Protein AF-A0A359FYU7-F1 (afdb_monomer)

Radius of gyration: 26.99 Å; Cα contacts (8 Å, |Δi|>4): 257; chains: 1; bounding box: 65×39×82 Å

Secondary structure (DSSP, 8-state):
---SSS------------------PPP-EEEEEEEEE-TTSEEEEEEEEEE-TT---TT--GGGS--EEEEEEEEEEEEEGGGGG-GGG----EEEEEEEEEEEEESEETTEEEEEHHHHHHS-SSHHHHHHHHHHHSEEEEEEEEEE---

Sequence (151 aa):
RNSSIDEKSAEIWVNELRLSDFNEQGGWAANSRMNVKLADLGSVSVAGRASTVGFGSIDQSVTERSQENFYQYDVATSLELGKFIGPESRLSIPFYAGISEQVASPEYYPLDPDIPLEVALDNAGSKSERDSIREMSQDYTKRKSINFTNV

Nearest PDB structures (foldseek):
  8gln-assembly1_A  TM=8.197E-01  e=4.316E-07  Flavobacterium johnsoniae
  6h3j-assembly1_A  TM=8.823E-01  e=3.550E-06  Flavobacterium johnsoniae
  6h3i-assembly1_A  TM=8.222E-01  e=2.432E-06  Flavobacterium johnsoniae
  2r88-assembly2_B  TM=3.578E-01  e=1.225E+00  Escherichia coli
  4azl-assembly2_B  TM=5.272E-01  e=4.729E+00  Pseudomonas aeruginosa PAO1

Structure (mmCIF, N/CA/C/O backbone):
data_AF-A0A359FYU7-F1
#
_entry.id   AF-A0A359FYU7-F1
#
loop_
_atom_site.group_PDB
_atom_site.id
_atom_site.type_symbol
_atom_site.label_atom_id
_atom_site.label_alt_id
_atom_site.label_comp_id
_atom_site.label_asym_id
_atom_site.label_entity_id
_atom_site.label_seq_id
_atom_site.pdbx_PDB_ins_code
_atom_site.Cartn_x
_atom_site.Cartn_y
_atom_site.Cartn_z
_atom_site.occupancy
_atom_site.B_iso_or_equiv
_atom_site.auth_seq_id
_atom_site.auth_comp_id
_atom_site.auth_asym_id
_atom_site.auth_atom_id
_atom_site.pdbx_PDB_model_num
ATOM 1 N N . ARG A 1 1 ? 29.163 -3.440 -35.633 1.00 77.94 1 ARG A N 1
ATOM 2 C CA . ARG A 1 1 ? 30.280 -3.944 -34.791 1.00 77.94 1 ARG A CA 1
ATOM 3 C C . ARG A 1 1 ? 31.283 -4.648 -35.700 1.00 77.94 1 ARG A C 1
ATOM 5 O O . ARG A 1 1 ? 30.835 -5.444 -36.513 1.00 77.94 1 ARG A O 1
ATOM 12 N N . ASN A 1 2 ? 32.585 -4.352 -35.612 1.00 85.38 2 ASN A N 1
ATOM 13 C CA . ASN A 1 2 ? 33.598 -5.132 -36.336 1.00 85.38 2 ASN A CA 1
ATOM 14 C C . ASN A 1 2 ? 33.883 -6.429 -35.559 1.00 85.38 2 ASN A C 1
ATOM 16 O O . ASN A 1 2 ? 34.146 -6.369 -34.360 1.00 85.38 2 ASN A O 1
ATOM 20 N N . SER A 1 3 ? 33.763 -7.580 -36.217 1.00 85.06 3 SER A N 1
ATOM 21 C CA . SER A 1 3 ? 33.971 -8.916 -35.639 1.00 85.06 3 SER A CA 1
ATOM 22 C C . SER A 1 3 ? 35.153 -9.671 -36.267 1.00 85.06 3 SER A C 1
ATOM 24 O O . SER A 1 3 ? 35.270 -10.874 -36.051 1.00 85.06 3 SER A O 1
ATOM 26 N N . SER A 1 4 ? 36.025 -8.995 -37.031 1.00 88.00 4 SER A N 1
ATOM 27 C CA . SER A 1 4 ? 37.313 -9.544 -37.496 1.00 88.00 4 SER A CA 1
ATOM 28 C C . SER A 1 4 ? 38.495 -8.703 -36.996 1.00 88.00 4 SER A C 1
ATOM 30 O O . SER A 1 4 ? 38.305 -7.601 -36.480 1.00 88.00 4 SER A O 1
ATOM 32 N N . ILE A 1 5 ? 39.703 -9.265 -37.117 1.00 83.62 5 ILE A N 1
ATOM 33 C CA . ILE A 1 5 ? 40.984 -8.638 -36.743 1.00 83.62 5 ILE A CA 1
ATOM 34 C C . ILE A 1 5 ? 41.426 -7.582 -37.774 1.00 83.62 5 ILE A C 1
ATOM 36 O O . ILE A 1 5 ? 42.290 -6.762 -37.481 1.00 83.62 5 ILE A O 1
ATOM 40 N N . ASP A 1 6 ? 40.810 -7.563 -38.955 1.00 88.81 6 ASP A N 1
ATOM 41 C CA . ASP A 1 6 ? 41.156 -6.627 -40.021 1.00 88.81 6 ASP A CA 1
ATOM 42 C C . ASP A 1 6 ? 40.539 -5.249 -39.772 1.00 88.81 6 ASP A C 1
ATOM 44 O O . ASP A 1 6 ? 39.383 -5.116 -39.341 1.00 88.81 6 ASP A O 1
ATOM 48 N N . GLU A 1 7 ? 41.306 -4.209 -40.093 1.00 87.31 7 GLU A N 1
ATOM 49 C CA . GLU A 1 7 ? 40.846 -2.831 -40.002 1.00 87.31 7 GLU A CA 1
ATOM 50 C C . GLU A 1 7 ? 39.766 -2.552 -41.052 1.00 87.31 7 GLU A C 1
ATOM 52 O O . GLU A 1 7 ? 39.914 -2.836 -42.241 1.00 87.31 7 GLU A O 1
ATOM 57 N N . LYS A 1 8 ? 38.649 -1.981 -40.594 1.00 88.00 8 LYS A N 1
ATOM 58 C CA . LYS A 1 8 ? 37.531 -1.568 -41.443 1.00 88.00 8 LYS A CA 1
ATOM 59 C C . LYS A 1 8 ? 37.221 -0.107 -41.173 1.00 88.00 8 LYS A C 1
ATOM 61 O O . LYS A 1 8 ? 36.994 0.272 -40.026 1.00 88.00 8 LYS A O 1
ATOM 66 N N . SER A 1 9 ? 37.159 0.691 -42.231 1.00 90.25 9 SER A N 1
ATOM 67 C CA . SER A 1 9 ? 36.698 2.078 -42.174 1.00 90.25 9 SER A CA 1
ATOM 68 C C . SER A 1 9 ? 35.226 2.142 -42.572 1.00 90.25 9 SER A C 1
ATOM 70 O O . SER A 1 9 ? 34.825 1.543 -43.568 1.00 90.25 9 SER A O 1
ATOM 72 N N . ALA A 1 10 ? 34.415 2.848 -41.786 1.00 88.06 10 ALA A N 1
ATOM 73 C CA . ALA A 1 10 ? 33.000 3.057 -42.065 1.00 88.06 10 ALA A CA 1
ATOM 74 C C . ALA A 1 10 ? 32.577 4.458 -41.618 1.00 88.06 10 ALA A C 1
ATOM 76 O O . ALA A 1 10 ? 33.038 4.949 -40.589 1.00 88.06 10 ALA A O 1
ATOM 77 N N . GLU A 1 11 ? 31.669 5.064 -42.375 1.00 89.50 11 GLU A N 1
ATOM 78 C CA . GLU A 1 11 ? 30.997 6.309 -42.024 1.00 89.50 11 GLU A CA 1
ATOM 79 C C . GLU A 1 11 ? 29.553 5.972 -41.639 1.00 89.50 11 GLU A C 1
ATOM 81 O O . GLU A 1 11 ? 28.791 5.447 -42.453 1.00 89.50 11 GLU A O 1
ATOM 86 N N . ILE A 1 12 ? 29.199 6.186 -40.371 1.00 89.81 12 ILE A N 1
ATOM 87 C CA . ILE A 1 12 ? 27.894 5.802 -39.827 1.00 89.81 12 ILE A CA 1
ATOM 88 C C . ILE A 1 12 ? 27.114 7.071 -39.521 1.00 89.81 12 ILE A C 1
ATOM 90 O O . ILE A 1 12 ? 27.478 7.833 -38.629 1.00 89.81 12 ILE A O 1
ATOM 94 N N . TRP A 1 13 ? 26.012 7.251 -40.237 1.00 91.25 13 TRP A N 1
ATOM 95 C CA . TRP A 1 13 ? 25.060 8.323 -39.995 1.00 91.25 13 TRP A CA 1
ATOM 96 C C . TRP A 1 13 ? 23.871 7.761 -39.220 1.00 91.25 13 TRP A C 1
ATOM 98 O O . TRP A 1 13 ? 23.223 6.815 -39.669 1.00 91.25 13 TRP A O 1
ATOM 108 N N . VAL A 1 14 ? 23.587 8.336 -38.054 1.00 93.00 14 VAL A N 1
ATOM 109 C CA . VAL A 1 14 ? 22.406 8.014 -37.245 1.00 93.00 14 VAL A CA 1
ATOM 110 C C . VAL A 1 14 ? 21.547 9.267 -37.176 1.00 93.00 14 VAL A C 1
ATOM 112 O O . VAL A 1 14 ? 22.063 10.343 -36.893 1.00 93.00 14 VAL A O 1
ATOM 115 N N . ASN A 1 15 ? 20.256 9.129 -37.478 1.00 90.56 15 ASN A N 1
ATOM 116 C CA . ASN A 1 15 ? 19.334 10.259 -37.540 1.00 90.56 15 ASN A CA 1
ATOM 117 C C . ASN A 1 15 ? 18.756 10.601 -36.156 1.00 90.56 15 ASN A C 1
ATOM 119 O O . ASN A 1 15 ? 19.123 11.610 -35.565 1.00 90.56 15 ASN A O 1
ATOM 123 N N . GLU A 1 16 ? 17.881 9.747 -35.614 1.00 87.62 16 GLU A N 1
ATOM 124 C CA . GLU A 1 16 ? 17.171 10.018 -34.362 1.00 87.62 16 GLU A CA 1
ATOM 125 C C . GLU A 1 16 ? 16.932 8.738 -33.556 1.00 87.62 16 GLU A C 1
ATOM 127 O O . GLU A 1 16 ? 16.607 7.688 -34.114 1.00 87.62 16 GLU A O 1
ATOM 132 N N . LEU A 1 17 ? 17.060 8.857 -32.232 1.00 89.81 17 LEU A N 1
ATOM 133 C CA . LEU A 1 17 ? 16.653 7.853 -31.258 1.00 89.81 17 LEU A CA 1
ATOM 134 C C . LEU A 1 17 ? 15.468 8.415 -30.468 1.00 89.81 17 LEU A C 1
ATOM 136 O O . LEU A 1 17 ? 15.640 9.324 -29.657 1.00 89.81 17 LEU A O 1
ATOM 140 N N . ARG A 1 18 ? 14.269 7.885 -30.716 1.00 88.31 18 ARG A N 1
ATOM 141 C CA . ARG A 1 18 ? 13.050 8.241 -29.983 1.00 88.31 18 ARG A CA 1
ATOM 142 C C . ARG A 1 18 ? 12.428 7.000 -29.363 1.00 88.31 18 ARG A C 1
ATOM 144 O O . ARG A 1 18 ? 12.440 5.934 -29.973 1.00 88.31 18 ARG A O 1
ATOM 151 N N . LEU A 1 19 ? 11.865 7.166 -28.173 1.00 86.38 19 LEU A N 1
ATOM 152 C CA . LEU A 1 19 ? 10.942 6.195 -27.605 1.00 86.38 19 LEU A CA 1
ATOM 153 C C . LEU A 1 19 ? 9.575 6.413 -28.269 1.00 86.38 19 LEU A C 1
ATOM 155 O O . LEU A 1 19 ? 9.099 7.549 -28.334 1.00 86.38 19 LEU A O 1
ATOM 159 N N . SER A 1 20 ? 8.976 5.353 -28.799 1.00 84.62 20 SER A N 1
ATOM 160 C CA . SER A 1 20 ? 7.609 5.355 -29.324 1.00 84.62 20 SER A CA 1
ATOM 161 C C . SER A 1 20 ? 6.730 4.468 -28.454 1.00 84.62 20 SER A C 1
ATOM 163 O O . SER A 1 20 ? 7.236 3.525 -27.856 1.00 84.62 20 SER A O 1
ATOM 165 N N . ASP A 1 21 ? 5.432 4.772 -28.430 1.00 80.38 21 ASP A N 1
ATOM 166 C CA . ASP A 1 21 ? 4.387 4.000 -27.751 1.00 80.38 21 ASP A CA 1
ATOM 167 C C . ASP A 1 21 ? 4.564 3.919 -26.226 1.00 80.38 21 ASP A C 1
ATOM 169 O O . ASP A 1 21 ? 5.344 3.143 -25.679 1.00 80.38 21 ASP A O 1
ATOM 173 N N . PHE A 1 22 ? 3.799 4.746 -25.514 1.00 80.31 22 PHE A N 1
ATOM 174 C CA . PHE A 1 22 ? 3.741 4.694 -24.057 1.00 80.31 22 PHE A CA 1
ATOM 175 C C . PHE A 1 22 ? 2.739 3.633 -23.603 1.00 80.31 22 PHE A C 1
ATOM 177 O O . PHE A 1 22 ? 1.718 3.403 -24.250 1.00 80.31 22 PHE A O 1
ATOM 184 N N . ASN A 1 23 ? 3.003 3.010 -22.454 1.00 76.81 23 ASN A N 1
ATOM 185 C CA . ASN A 1 23 ? 2.011 2.162 -21.812 1.00 76.81 23 ASN A CA 1
ATOM 186 C C . ASN A 1 23 ? 0.869 3.039 -21.267 1.00 76.81 23 ASN A C 1
ATOM 188 O O . ASN A 1 23 ? 1.019 3.719 -20.255 1.00 76.81 23 ASN A O 1
ATOM 192 N N . GLU A 1 24 ? -0.272 3.035 -21.955 1.00 75.94 24 GLU A N 1
ATOM 193 C CA . GLU A 1 24 ? -1.468 3.798 -21.576 1.00 75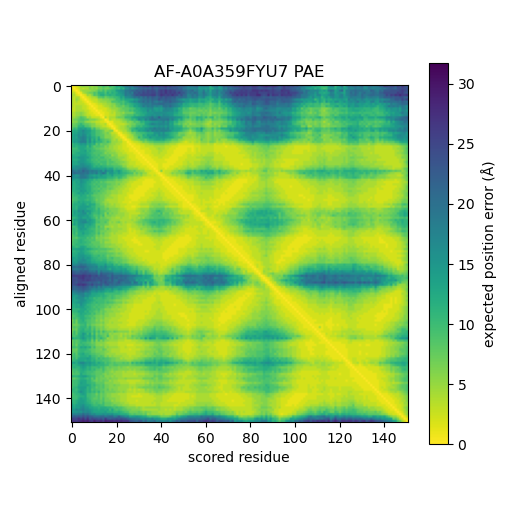.94 24 GLU A CA 1
ATOM 194 C C . GLU A 1 24 ? -2.433 3.001 -20.682 1.00 75.94 24 GLU A C 1
ATOM 196 O O . GLU A 1 24 ? -3.594 3.386 -20.523 1.00 75.94 24 GLU A O 1
ATOM 201 N N . GLN A 1 25 ? -1.980 1.888 -20.091 1.00 82.25 25 GLN A N 1
ATOM 202 C CA . GLN A 1 25 ? -2.796 1.110 -19.162 1.00 82.25 25 GLN A CA 1
ATOM 203 C C . GLN A 1 25 ? -3.285 1.988 -18.004 1.00 82.25 25 GLN A C 1
ATOM 205 O O . GLN A 1 25 ? -2.512 2.613 -17.276 1.00 82.25 25 GLN A O 1
ATOM 210 N N . GLY A 1 26 ? -4.606 2.053 -17.860 1.00 86.88 26 GLY A N 1
ATOM 211 C CA . GLY A 1 26 ? -5.246 2.759 -16.762 1.00 86.88 26 GLY A CA 1
ATOM 212 C C . GLY A 1 26 ? -5.202 1.934 -15.481 1.00 86.88 26 GLY A C 1
ATOM 213 O O . GLY A 1 26 ? -5.366 0.716 -15.513 1.00 86.88 26 GLY A O 1
ATOM 214 N N . GLY A 1 27 ? -5.043 2.613 -14.350 1.00 92.31 27 GLY A N 1
ATOM 215 C CA . GLY A 1 27 ? -5.270 2.023 -13.036 1.00 92.31 27 GLY A CA 1
ATOM 216 C C . GLY A 1 27 ? -6.616 2.426 -12.449 1.00 92.31 27 GLY A C 1
ATOM 217 O O . GLY A 1 27 ? -7.275 3.361 -12.909 1.00 92.31 27 GLY A O 1
ATOM 218 N N . TRP A 1 28 ? -7.014 1.743 -11.383 1.00 95.25 28 TRP A N 1
ATOM 219 C CA . TRP A 1 28 ? -8.175 2.116 -10.582 1.00 95.25 28 TRP A CA 1
ATOM 220 C C . TRP A 1 28 ? -7.756 2.417 -9.148 1.00 95.25 28 TRP A C 1
ATOM 222 O O . TRP A 1 28 ? -6.697 1.997 -8.684 1.00 95.25 28 TRP A O 1
ATOM 232 N N . ALA A 1 29 ? -8.616 3.140 -8.436 1.00 96.62 29 ALA A N 1
ATOM 233 C CA . ALA A 1 29 ? -8.507 3.297 -6.998 1.00 96.62 29 ALA A CA 1
ATOM 234 C C . ALA A 1 29 ? -9.879 3.219 -6.340 1.00 96.62 29 ALA A C 1
ATOM 236 O O . ALA A 1 29 ? -10.888 3.645 -6.902 1.00 96.62 29 ALA A O 1
ATOM 237 N N . ALA A 1 30 ? -9.898 2.692 -5.124 1.00 97.56 30 ALA A N 1
ATOM 238 C CA . ALA A 1 30 ? -11.072 2.604 -4.283 1.00 97.56 30 ALA A CA 1
ATOM 239 C C . ALA A 1 30 ? -10.728 3.098 -2.880 1.00 97.56 30 ALA A C 1
ATOM 241 O O . ALA A 1 30 ? -9.729 2.694 -2.287 1.00 97.56 30 ALA A O 1
ATOM 242 N N . ASN A 1 31 ? -11.594 3.949 -2.337 1.00 97.31 31 ASN A N 1
ATOM 243 C CA . ASN A 1 31 ? -11.531 4.399 -0.954 1.00 97.31 31 ASN A CA 1
ATOM 244 C C . ASN A 1 31 ? -12.849 4.048 -0.268 1.00 97.31 31 ASN A C 1
ATOM 246 O O . ASN A 1 31 ? -13.926 4.291 -0.810 1.00 97.31 31 ASN A O 1
ATOM 250 N N . SER A 1 32 ? -12.760 3.503 0.937 1.00 97.94 32 SER A N 1
ATOM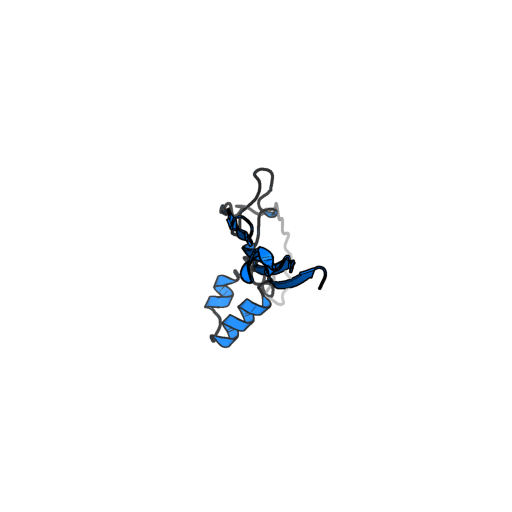 251 C CA . SER A 1 32 ? -13.905 3.128 1.758 1.00 97.94 32 SER A CA 1
ATOM 252 C C . SER A 1 32 ? -13.712 3.637 3.181 1.00 97.94 32 SER A C 1
ATOM 254 O O . SER A 1 32 ? -12.599 3.652 3.710 1.00 97.94 32 SER A O 1
ATOM 256 N N . ARG A 1 33 ? -14.800 4.096 3.803 1.00 97.44 33 ARG A N 1
ATOM 257 C CA . ARG A 1 33 ? -14.797 4.541 5.195 1.00 97.44 33 ARG A CA 1
ATOM 258 C C . ARG A 1 33 ? -16.134 4.240 5.851 1.00 97.44 33 ARG A C 1
ATOM 260 O O . ARG A 1 33 ? -17.182 4.584 5.314 1.00 97.44 33 ARG A O 1
ATOM 267 N N . MET A 1 34 ? -16.083 3.657 7.038 1.00 98.06 34 MET A N 1
ATOM 268 C CA . MET A 1 34 ? -17.237 3.329 7.861 1.00 98.06 34 MET A CA 1
ATOM 269 C C . MET A 1 34 ? -16.989 3.825 9.281 1.00 98.06 34 MET A C 1
ATOM 271 O O . MET A 1 34 ? -15.933 3.574 9.850 1.00 98.06 34 MET A O 1
ATOM 275 N N . ASN A 1 35 ? -17.958 4.522 9.868 1.00 97.56 35 ASN A N 1
ATOM 276 C CA . ASN A 1 35 ? -17.892 4.937 11.266 1.00 97.56 35 ASN A CA 1
ATOM 277 C C . ASN A 1 35 ? -19.184 4.496 11.957 1.00 97.56 35 ASN A C 1
ATOM 279 O O . ASN A 1 35 ? -20.278 4.800 11.483 1.00 97.56 35 ASN A O 1
ATOM 283 N N . VAL A 1 36 ? -19.055 3.781 13.069 1.00 97.94 36 VAL A N 1
ATOM 284 C CA . VAL A 1 36 ? -20.158 3.257 13.874 1.00 97.94 36 VAL A CA 1
ATOM 285 C C . VAL A 1 36 ? -20.088 3.892 15.252 1.00 97.94 36 VAL A C 1
ATOM 287 O O . VAL A 1 36 ? -19.056 3.834 15.918 1.00 97.94 36 VAL A O 1
ATOM 290 N N . LYS A 1 37 ? -21.197 4.486 15.696 1.00 96.38 37 LYS A N 1
ATOM 291 C CA . LYS A 1 37 ? -21.330 5.046 17.043 1.00 96.38 37 LYS A CA 1
ATOM 292 C C . LYS A 1 37 ? -22.136 4.094 17.922 1.00 96.38 37 LYS A C 1
ATOM 294 O O . LYS A 1 37 ? -23.258 3.739 17.580 1.00 96.38 37 LYS A O 1
ATOM 299 N N . LEU A 1 38 ? -21.579 3.726 19.070 1.00 93.06 38 LEU A N 1
ATOM 300 C CA . LEU A 1 38 ? -22.174 2.829 20.061 1.00 93.06 38 LEU A CA 1
ATOM 301 C C . LEU A 1 38 ? -22.804 3.641 21.205 1.00 93.06 38 LEU A C 1
ATOM 303 O O . LEU A 1 38 ? -22.485 3.431 22.370 1.00 93.06 38 LEU A O 1
ATOM 307 N N . ALA A 1 39 ? -23.665 4.610 20.870 1.00 89.88 39 ALA A N 1
ATOM 308 C CA . ALA A 1 39 ? -24.270 5.542 21.831 1.00 89.88 39 ALA A CA 1
ATOM 309 C C . ALA A 1 39 ? -23.227 6.161 22.792 1.00 89.88 39 ALA A C 1
ATOM 311 O O . ALA A 1 39 ? -22.315 6.849 22.324 1.00 89.88 39 ALA A O 1
ATOM 312 N N . ASP A 1 40 ? -23.360 5.900 24.096 1.00 85.56 40 ASP A N 1
ATOM 313 C CA . ASP A 1 40 ? -22.479 6.394 25.163 1.00 85.56 40 ASP A CA 1
ATOM 314 C C . ASP A 1 40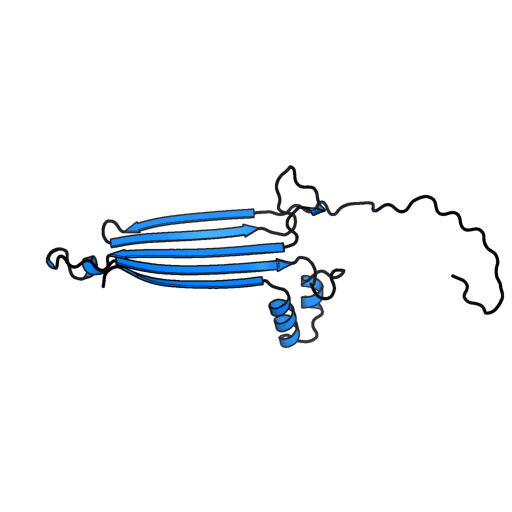 ? -21.240 5.518 25.396 1.00 85.56 40 ASP A C 1
ATOM 316 O O . ASP A 1 40 ? -20.351 5.910 26.149 1.00 85.56 40 ASP A O 1
ATOM 320 N N . LEU A 1 41 ? -21.181 4.328 24.786 1.00 89.25 41 LEU A N 1
ATOM 321 C CA . LEU A 1 41 ? -20.074 3.387 24.953 1.00 89.25 41 LEU A CA 1
ATOM 322 C C . LEU A 1 41 ? -18.848 3.787 24.128 1.00 89.25 41 LEU A C 1
ATOM 324 O O . LEU A 1 41 ? -17.730 3.471 24.520 1.00 89.25 41 LEU A O 1
ATOM 328 N N . GLY A 1 42 ? -19.036 4.462 22.992 1.00 93.38 42 GLY A N 1
ATOM 329 C CA . GLY A 1 42 ? -17.928 4.924 22.160 1.00 93.38 42 GLY A CA 1
ATOM 330 C C . GLY A 1 42 ? -18.179 4.810 20.661 1.00 93.38 42 GLY A C 1
ATOM 331 O O . GLY A 1 42 ? -19.309 4.937 20.185 1.00 93.38 42 GLY A O 1
ATOM 332 N N . SER A 1 43 ? -17.110 4.597 19.896 1.00 96.50 43 SER A N 1
ATOM 333 C CA . SER A 1 43 ? -17.146 4.517 18.437 1.00 96.50 43 SER A CA 1
ATOM 334 C C . SER A 1 43 ? -16.102 3.563 17.864 1.00 96.50 43 SER A C 1
ATOM 336 O O . SER A 1 43 ? -15.050 3.324 18.458 1.00 96.50 43 SER A O 1
ATOM 338 N N . VAL A 1 44 ? -16.403 3.045 16.676 1.00 97.31 44 VAL A N 1
ATOM 339 C CA . VAL A 1 44 ? -15.504 2.235 15.853 1.00 97.31 44 VAL A CA 1
ATOM 340 C C . VAL A 1 44 ? -15.439 2.870 14.470 1.00 97.31 44 VAL A C 1
ATOM 342 O O . VAL A 1 44 ? -16.466 3.200 13.883 1.00 97.31 44 VAL A O 1
ATOM 345 N N . SER A 1 45 ? -14.236 3.055 13.951 1.00 97.81 45 SER A N 1
ATOM 346 C CA . SER A 1 45 ? -13.953 3.614 12.634 1.00 97.81 45 SER A CA 1
ATOM 347 C C . SER A 1 45 ? -13.132 2.612 11.837 1.00 97.81 45 SER A C 1
ATOM 349 O O . SER A 1 45 ? -12.150 2.074 12.338 1.00 97.81 45 SER A O 1
ATOM 351 N N . VAL A 1 46 ? -13.526 2.376 10.595 1.00 98.06 46 VAL A N 1
ATOM 352 C CA . VAL A 1 46 ? -12.825 1.518 9.642 1.00 98.06 46 VAL A CA 1
ATOM 353 C C . VAL A 1 46 ? -12.581 2.326 8.376 1.00 98.06 46 VAL A C 1
ATOM 355 O O . VAL A 1 46 ? -13.485 3.012 7.894 1.00 98.06 46 VAL A O 1
ATOM 358 N N . ALA A 1 47 ? -11.374 2.260 7.832 1.00 98.19 47 ALA A N 1
ATOM 359 C CA . ALA A 1 47 ? -11.022 2.839 6.546 1.00 98.19 47 ALA A CA 1
ATOM 360 C C . ALA A 1 47 ? -10.255 1.815 5.708 1.00 98.19 47 ALA A C 1
ATOM 362 O O . ALA A 1 47 ? -9.548 0.965 6.242 1.00 98.19 47 ALA A O 1
ATOM 363 N N . GLY A 1 48 ? -10.412 1.893 4.393 1.00 98.00 48 GLY A N 1
ATOM 364 C CA . GLY A 1 48 ? -9.676 1.065 3.451 1.00 98.00 48 GLY A CA 1
ATOM 365 C C . GLY A 1 48 ? -9.380 1.841 2.181 1.00 98.00 48 GLY A C 1
ATOM 366 O O . GLY A 1 48 ? -10.242 2.570 1.686 1.00 98.00 48 GLY A O 1
ATOM 367 N N . ARG A 1 49 ? -8.173 1.674 1.654 1.00 97.88 49 ARG A N 1
ATOM 368 C CA . ARG A 1 49 ? -7.707 2.287 0.414 1.00 97.88 49 ARG A CA 1
ATOM 369 C C . ARG A 1 49 ? -7.015 1.233 -0.434 1.00 97.88 49 ARG A C 1
ATOM 371 O O . ARG A 1 49 ? -6.187 0.483 0.067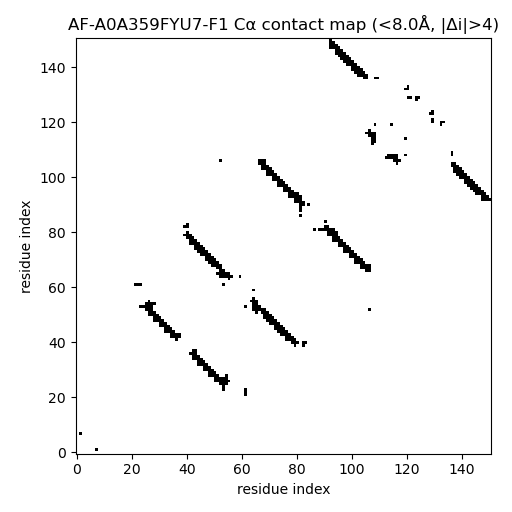 1.00 97.88 49 ARG A O 1
ATOM 378 N N . ALA A 1 50 ? -7.341 1.204 -1.715 1.00 97.94 50 ALA A N 1
ATOM 379 C CA . ALA A 1 50 ? -6.656 0.387 -2.700 1.00 97.94 50 ALA A CA 1
ATOM 380 C C . ALA A 1 50 ? -6.424 1.204 -3.970 1.00 97.94 50 ALA A C 1
ATOM 382 O O . ALA A 1 50 ? -7.298 1.978 -4.362 1.00 97.94 50 ALA A O 1
ATOM 383 N N . SER A 1 51 ? -5.275 1.040 -4.611 1.00 97.38 51 SER A N 1
ATOM 384 C CA . SER A 1 51 ? -5.021 1.559 -5.954 1.00 97.38 51 SER A CA 1
ATOM 385 C C . SER A 1 51 ? -4.057 0.662 -6.703 1.00 97.38 51 SER A C 1
ATOM 387 O O . SER A 1 51 ? -3.194 0.039 -6.090 1.00 97.38 51 SER A O 1
ATOM 389 N N . THR A 1 52 ? -4.189 0.609 -8.021 1.00 96.50 52 THR A N 1
ATOM 390 C CA . THR A 1 52 ? -3.279 -0.163 -8.866 1.00 96.50 52 THR A CA 1
ATOM 391 C C . THR A 1 52 ? -2.267 0.718 -9.573 1.00 96.50 52 THR A C 1
ATOM 393 O O . THR A 1 52 ? -2.423 1.941 -9.663 1.00 96.50 52 THR A O 1
ATOM 396 N N . VAL A 1 53 ? -1.260 0.060 -10.138 1.00 94.81 53 VAL A N 1
ATOM 397 C CA . VAL A 1 53 ? -0.375 0.637 -11.150 1.00 94.81 53 VAL A CA 1
ATOM 398 C C . VAL A 1 53 ? -1.201 1.350 -12.231 1.00 94.81 53 VAL A C 1
ATOM 400 O O . VAL A 1 53 ? -2.300 0.911 -12.585 1.00 94.81 53 VAL A O 1
ATOM 403 N N . GLY A 1 54 ? -0.700 2.490 -12.703 1.00 92.19 54 GLY A N 1
ATOM 404 C CA . GLY A 1 54 ? -1.342 3.337 -13.706 1.00 92.19 54 GLY A CA 1
ATOM 405 C C . GLY A 1 54 ? -2.422 4.274 -13.157 1.00 92.19 54 GLY A C 1
ATOM 406 O O . GLY A 1 54 ? -2.934 5.109 -13.905 1.00 92.19 54 GLY A O 1
ATOM 407 N N . PHE A 1 55 ? -2.787 4.186 -11.871 1.00 94.19 55 PHE A N 1
ATOM 408 C CA . PHE A 1 55 ? -3.717 5.140 -11.263 1.00 94.19 55 PHE A CA 1
ATOM 409 C C . PHE A 1 55 ? -3.025 6.489 -11.016 1.00 94.19 55 PHE A C 1
ATOM 411 O O . PHE A 1 55 ? -1.905 6.542 -10.507 1.00 94.19 55 PHE A O 1
ATOM 418 N N . GLY A 1 56 ? -3.706 7.584 -11.350 1.00 91.44 56 GLY A N 1
ATOM 419 C CA . GLY A 1 56 ? -3.209 8.944 -11.168 1.00 91.44 56 GLY A CA 1
ATOM 420 C C . GLY A 1 56 ? -4.257 10.001 -11.515 1.00 91.44 56 GLY A C 1
ATOM 421 O O . GLY A 1 56 ? -5.344 9.684 -12.004 1.00 91.44 56 GLY A O 1
ATOM 422 N N . SER A 1 57 ? -3.940 11.262 -11.240 1.00 91.00 57 SER A N 1
ATOM 423 C CA . SER A 1 57 ? -4.750 12.421 -11.625 1.00 91.00 57 SER A CA 1
ATOM 424 C C . SER A 1 57 ? -4.658 12.695 -13.134 1.00 91.00 57 SER A C 1
ATOM 426 O O . SER A 1 57 ? -3.737 12.242 -13.811 1.00 91.00 57 SER A O 1
ATOM 428 N N . ILE A 1 58 ? -5.620 13.447 -13.678 1.00 87.88 58 ILE A N 1
ATOM 429 C CA . ILE A 1 58 ? -5.734 13.718 -15.128 1.00 87.88 58 ILE A CA 1
ATOM 430 C C . ILE A 1 58 ? -4.540 14.523 -15.665 1.00 87.88 58 ILE A C 1
ATOM 432 O O . ILE A 1 58 ? -4.152 14.367 -16.819 1.00 87.88 58 ILE A O 1
ATOM 436 N N . ASP A 1 59 ? -3.970 15.382 -14.830 1.00 91.12 59 ASP A N 1
ATOM 437 C CA . ASP A 1 59 ? -2.824 16.239 -15.121 1.00 91.12 59 ASP A CA 1
ATOM 438 C C . ASP A 1 59 ? -1.472 15.515 -15.044 1.00 91.12 59 ASP A C 1
ATOM 440 O O . ASP A 1 59 ? -0.472 16.068 -15.495 1.00 91.12 59 ASP A O 1
ATOM 444 N N . GLN A 1 60 ? -1.429 14.283 -14.523 1.00 89.94 60 GLN A N 1
ATOM 445 C CA . GLN A 1 60 ? -0.194 13.506 -14.435 1.00 89.94 60 GLN A CA 1
ATOM 446 C C . GLN A 1 60 ? 0.177 12.881 -15.784 1.00 89.94 60 GLN A C 1
ATOM 448 O O . GLN A 1 60 ? -0.630 12.194 -16.428 1.00 89.94 60 GLN A O 1
ATOM 453 N N . SER A 1 61 ? 1.440 13.061 -16.177 1.00 87.69 61 SER A N 1
ATOM 454 C CA . SER A 1 61 ? 2.038 12.343 -17.303 1.00 87.69 61 SER A CA 1
ATOM 455 C C . SER A 1 61 ? 2.153 10.843 -17.009 1.00 87.69 61 SER A C 1
ATOM 457 O O . SER A 1 61 ? 2.058 10.403 -15.863 1.00 87.69 61 SER A O 1
ATOM 459 N N . VAL A 1 62 ? 2.377 10.029 -18.044 1.00 84.38 62 VAL A N 1
ATOM 460 C CA . VAL A 1 62 ? 2.458 8.560 -17.913 1.00 84.38 62 VAL A CA 1
ATOM 461 C C . VAL A 1 62 ? 3.513 8.130 -16.885 1.00 84.38 62 VAL A C 1
ATOM 463 O O . VAL A 1 62 ? 3.271 7.207 -16.116 1.00 84.38 62 VAL A O 1
ATOM 466 N N . THR A 1 63 ? 4.640 8.839 -16.807 1.00 85.19 63 THR A N 1
ATOM 467 C CA . THR A 1 63 ? 5.737 8.553 -15.868 1.00 85.19 63 THR A CA 1
ATOM 468 C C . THR A 1 63 ? 5.454 8.965 -14.421 1.00 85.19 63 THR A C 1
ATOM 470 O O . THR A 1 63 ? 6.138 8.501 -13.514 1.00 85.19 63 THR A O 1
ATOM 473 N N . GLU A 1 64 ? 4.474 9.844 -14.192 1.00 87.81 64 GLU A N 1
ATOM 474 C CA . GLU A 1 64 ? 4.109 10.354 -12.859 1.00 87.81 64 GLU A CA 1
ATOM 475 C C . GLU A 1 64 ? 2.960 9.574 -12.206 1.00 87.81 64 GLU A C 1
ATOM 477 O O . GLU A 1 64 ? 2.661 9.782 -11.027 1.00 87.81 64 GLU A O 1
ATOM 482 N N . ARG A 1 65 ? 2.292 8.695 -12.962 1.00 91.19 65 ARG A N 1
ATOM 483 C CA . ARG A 1 65 ? 1.241 7.814 -12.437 1.00 91.19 65 ARG A CA 1
ATOM 484 C C . ARG A 1 65 ? 1.837 6.757 -11.510 1.00 91.19 65 ARG A C 1
ATOM 486 O O . ARG A 1 65 ? 3.039 6.496 -11.533 1.00 91.19 65 ARG A O 1
ATOM 493 N N . SER A 1 66 ? 0.983 6.142 -10.691 1.00 92.38 66 SER A N 1
ATOM 494 C CA . SER A 1 66 ? 1.408 5.101 -9.754 1.00 92.38 66 SER A CA 1
ATOM 495 C C . SER A 1 66 ? 2.149 3.978 -10.477 1.00 92.38 66 SER A C 1
ATOM 497 O O . SER A 1 66 ? 1.605 3.382 -11.403 1.00 92.38 66 SER A O 1
ATOM 499 N N . GLN A 1 67 ? 3.355 3.659 -10.016 1.00 92.69 67 GLN A N 1
ATOM 500 C CA . GLN A 1 67 ? 4.131 2.490 -10.452 1.00 92.69 67 GLN A CA 1
ATOM 501 C C . GLN A 1 67 ? 4.062 1.356 -9.420 1.00 92.69 67 GLN A C 1
ATOM 503 O O . GLN A 1 67 ? 4.857 0.419 -9.437 1.00 92.69 67 GLN A O 1
ATOM 508 N N . GLU A 1 68 ? 3.107 1.445 -8.494 1.00 95.19 68 GLU A N 1
ATOM 509 C CA . GLU A 1 68 ? 2.884 0.458 -7.447 1.00 95.19 68 GLU A CA 1
ATOM 510 C C . GLU A 1 68 ? 1.396 0.149 -7.261 1.00 95.19 68 GLU A C 1
ATOM 512 O O . GLU A 1 68 ? 0.510 0.990 -7.457 1.00 95.19 68 GLU A O 1
ATOM 517 N N . ASN A 1 69 ? 1.128 -1.086 -6.849 1.00 96.44 69 ASN A N 1
ATOM 518 C CA . ASN A 1 69 ? -0.142 -1.491 -6.276 1.00 96.44 69 ASN A CA 1
ATOM 519 C C . ASN A 1 69 ? -0.115 -1.199 -4.778 1.00 96.44 69 ASN A C 1
ATOM 521 O O . ASN A 1 69 ? 0.749 -1.698 -4.060 1.00 96.44 69 ASN A O 1
ATOM 525 N N . PHE A 1 70 ? -1.087 -0.434 -4.306 1.00 97.88 70 PHE A N 1
ATOM 526 C CA . PHE A 1 70 ? -1.180 0.020 -2.930 1.00 97.88 70 PHE A CA 1
ATOM 527 C C . PHE A 1 70 ? -2.441 -0.532 -2.279 1.00 97.88 70 PHE A C 1
ATOM 529 O O . PHE A 1 70 ? -3.536 -0.384 -2.821 1.00 97.88 70 PHE A O 1
ATOM 536 N N . TYR A 1 71 ? -2.300 -1.097 -1.085 1.00 98.12 71 TYR A N 1
ATOM 537 C CA . TYR A 1 71 ? -3.403 -1.578 -0.263 1.00 98.12 71 TYR A CA 1
ATOM 538 C C . TYR A 1 71 ? -3.201 -1.131 1.178 1.00 98.12 71 TYR A C 1
ATOM 540 O O . TYR A 1 71 ? -2.153 -1.365 1.770 1.00 98.12 71 TYR A O 1
ATOM 548 N N . GLN A 1 72 ? -4.220 -0.518 1.765 1.00 98.19 72 GLN A N 1
ATOM 549 C CA . GLN A 1 72 ? -4.213 -0.089 3.153 1.00 98.19 72 GLN A CA 1
ATOM 550 C C . GLN A 1 72 ? -5.565 -0.370 3.794 1.00 98.19 72 GLN A C 1
ATOM 552 O O . GLN A 1 72 ? -6.613 -0.138 3.187 1.00 98.19 72 GLN A O 1
ATOM 557 N N . TYR A 1 73 ? -5.540 -0.818 5.044 1.00 97.94 73 TYR A N 1
ATOM 558 C CA . TYR A 1 73 ? -6.718 -0.839 5.894 1.00 97.94 73 TYR A CA 1
ATOM 559 C C . TYR A 1 73 ? -6.384 -0.328 7.293 1.00 97.94 73 TYR A C 1
ATOM 561 O O . TYR A 1 73 ? -5.309 -0.580 7.838 1.00 97.94 73 TYR A O 1
ATOM 569 N N . ASP A 1 74 ? -7.341 0.373 7.886 1.00 97.44 74 ASP A N 1
ATOM 570 C CA . ASP A 1 74 ? -7.235 0.972 9.204 1.00 97.44 74 ASP A CA 1
ATOM 571 C C . ASP A 1 74 ? -8.501 0.659 9.997 1.00 97.44 74 ASP A C 1
ATOM 573 O O . ASP A 1 74 ? -9.619 0.837 9.516 1.00 97.44 74 ASP A O 1
ATOM 577 N N . VAL A 1 75 ? -8.333 0.221 11.238 1.00 97.94 75 VAL A N 1
ATOM 578 C CA . VAL A 1 75 ? -9.419 0.024 12.197 1.00 97.94 75 VAL A CA 1
ATOM 579 C C . VAL A 1 75 ? -9.036 0.747 13.474 1.00 97.94 75 VAL A C 1
ATOM 581 O O . VAL A 1 75 ? -7.975 0.492 14.036 1.00 97.94 75 VAL A O 1
ATOM 584 N N . ALA A 1 76 ? -9.898 1.637 13.945 1.00 97.44 76 ALA A N 1
ATOM 585 C CA . ALA A 1 76 ? -9.705 2.404 15.163 1.00 97.44 76 ALA A CA 1
ATOM 586 C C . ALA A 1 76 ? -10.967 2.357 16.021 1.00 97.44 76 ALA A C 1
ATOM 588 O O . ALA A 1 76 ? -12.079 2.528 15.533 1.00 97.44 76 ALA A O 1
ATOM 589 N N . THR A 1 77 ? -10.786 2.170 17.315 1.00 96.75 77 THR A N 1
ATOM 590 C CA . THR A 1 77 ? -11.854 2.010 18.288 1.00 96.75 77 THR A CA 1
ATOM 591 C C . THR A 1 77 ? -11.566 2.920 19.469 1.00 96.75 77 THR A C 1
ATOM 593 O O . THR A 1 77 ? -10.458 2.931 20.000 1.00 96.75 77 THR A O 1
ATOM 596 N N . SER A 1 78 ? -12.572 3.682 19.883 1.00 95.19 78 SER A N 1
ATOM 597 C CA . SER A 1 78 ? -12.536 4.536 21.066 1.00 95.19 78 SER A CA 1
ATOM 598 C C . SER A 1 78 ? -13.716 4.159 21.949 1.00 95.19 78 SER A C 1
ATOM 600 O O . SER A 1 78 ? -14.858 4.284 21.514 1.00 95.19 78 SER A O 1
ATOM 602 N N . LEU A 1 79 ? -13.446 3.649 23.149 1.00 94.00 79 LEU A N 1
ATOM 603 C CA . LEU A 1 79 ? -14.446 3.123 24.077 1.00 94.00 79 LEU A CA 1
ATOM 604 C C . LEU A 1 79 ? -14.328 3.785 25.445 1.00 94.00 79 LEU A C 1
ATOM 606 O O . LEU A 1 79 ? -13.235 4.083 25.912 1.00 94.00 79 LEU A O 1
ATOM 610 N N . GLU A 1 80 ? -15.465 3.928 26.109 1.00 92.25 80 GLU A N 1
ATOM 611 C CA . GLU A 1 80 ? -15.573 4.318 27.506 1.00 92.25 80 GLU A CA 1
ATOM 612 C C . GLU A 1 80 ? -15.829 3.061 28.347 1.00 92.25 80 GLU A C 1
ATOM 614 O O . GLU A 1 80 ? -16.974 2.659 28.571 1.00 92.25 80 GLU A O 1
ATOM 619 N N . LEU A 1 81 ? -14.758 2.400 28.800 1.00 89.62 81 LEU A N 1
ATOM 620 C CA . LEU A 1 81 ? -14.875 1.102 29.475 1.00 89.62 81 LEU A CA 1
ATOM 621 C C . LEU A 1 81 ? -15.612 1.201 30.820 1.00 89.62 81 LEU A C 1
ATOM 623 O O . LEU A 1 81 ? -16.232 0.229 31.252 1.00 89.62 81 LEU A O 1
ATOM 627 N N . GLY A 1 82 ? -15.625 2.383 31.445 1.00 86.31 82 GLY A N 1
ATOM 628 C CA . GLY A 1 82 ? -16.396 2.646 32.662 1.00 86.31 82 GLY A CA 1
ATOM 629 C C . GLY A 1 82 ? -17.906 2.421 32.495 1.00 86.31 82 GLY A C 1
ATOM 630 O O . GLY A 1 82 ? -18.584 2.030 33.446 1.00 86.31 82 GLY A O 1
ATOM 631 N N . LYS A 1 83 ? -18.443 2.556 31.272 1.00 86.06 83 LYS A N 1
ATOM 632 C CA . LYS A 1 83 ? -19.869 2.316 30.988 1.00 86.06 83 LYS A CA 1
ATOM 633 C C . LYS A 1 83 ? -20.278 0.845 31.116 1.00 86.06 83 LYS A C 1
ATOM 635 O O . LYS A 1 83 ? -21.455 0.590 31.353 1.00 86.06 83 LYS A O 1
ATOM 640 N N . PHE A 1 84 ? -19.348 -0.114 31.028 1.00 84.94 84 PHE A N 1
ATOM 641 C CA . PHE A 1 84 ? -19.654 -1.543 31.211 1.00 84.94 84 PHE A CA 1
ATOM 642 C C . PHE A 1 84 ? -19.955 -1.926 32.667 1.00 84.94 84 PHE A C 1
ATOM 644 O O . PHE A 1 84 ? -20.656 -2.904 32.905 1.00 84.94 84 PHE A O 1
ATOM 651 N N . ILE A 1 85 ? -19.445 -1.161 33.637 1.00 83.88 85 ILE A N 1
ATOM 652 C CA . ILE A 1 85 ? -19.606 -1.425 35.080 1.00 83.88 85 ILE A CA 1
ATOM 653 C C . ILE A 1 85 ? -20.932 -0.837 35.610 1.00 83.88 85 ILE A C 1
ATOM 655 O O . ILE A 1 85 ? -21.351 -1.109 36.732 1.00 83.88 85 ILE A O 1
ATOM 659 N N . GLY A 1 86 ? -21.639 -0.072 34.775 1.00 77.12 86 GLY A N 1
ATOM 660 C CA . GLY A 1 86 ? -22.923 0.544 35.082 1.00 77.12 86 GLY A CA 1
ATOM 661 C C . GLY A 1 86 ? -22.800 2.049 35.352 1.00 77.12 86 GLY A C 1
ATOM 662 O O . GLY A 1 86 ? -21.787 2.511 35.889 1.00 77.12 86 GLY A O 1
ATOM 663 N N . PRO A 1 87 ? -23.831 2.839 34.995 1.00 74.06 87 PRO A N 1
ATOM 664 C CA . PRO A 1 87 ? -23.794 4.302 35.070 1.00 74.06 87 PRO A CA 1
ATOM 665 C C . PRO A 1 87 ? -23.625 4.842 36.499 1.00 74.06 87 PRO A C 1
ATOM 667 O O . PRO A 1 87 ? -23.113 5.946 36.672 1.00 74.06 87 PRO A O 1
ATOM 670 N N . GLU A 1 88 ? -24.002 4.068 37.521 1.00 79.12 88 GLU A N 1
ATOM 671 C CA . GLU A 1 88 ? -23.910 4.477 38.931 1.00 79.12 88 GLU A CA 1
ATOM 672 C C . GLU A 1 88 ? -22.480 4.494 39.475 1.00 79.12 88 GLU A C 1
ATOM 674 O O . GLU A 1 88 ? -22.181 5.248 40.398 1.00 79.12 88 GLU A O 1
ATOM 679 N N . SER A 1 89 ? -21.573 3.718 38.872 1.00 81.06 89 SER A N 1
ATOM 680 C CA . SER A 1 89 ? -20.171 3.647 39.303 1.00 81.06 89 SER A CA 1
ATOM 681 C C . SER A 1 89 ? -19.417 4.968 39.115 1.00 81.06 89 SER A C 1
ATOM 683 O O . SER A 1 89 ? -18.388 5.179 39.754 1.00 81.06 89 SER A O 1
ATOM 685 N N . ARG A 1 90 ? -19.919 5.860 38.238 1.00 80.75 90 ARG A N 1
ATOM 686 C CA . ARG A 1 90 ? -19.299 7.143 37.843 1.00 80.75 90 ARG A CA 1
ATOM 687 C C . ARG A 1 90 ? -17.836 7.022 37.395 1.00 80.75 90 ARG A C 1
ATOM 689 O O . ARG A 1 90 ? -17.131 8.027 37.334 1.00 80.75 90 ARG A O 1
ATOM 696 N N . LEU A 1 91 ? -17.391 5.812 37.071 1.00 86.38 91 LEU A N 1
ATOM 697 C CA . LEU A 1 91 ? -16.035 5.537 36.638 1.00 86.38 91 LEU A CA 1
ATOM 698 C C . LEU A 1 91 ? -15.888 5.928 35.167 1.00 86.38 91 LEU A C 1
ATOM 700 O O . LEU A 1 91 ? -16.760 5.611 34.355 1.00 86.38 91 LEU A O 1
ATOM 704 N N . SER A 1 92 ? -14.788 6.600 34.830 1.00 87.88 92 SER A N 1
ATOM 705 C CA . SER A 1 92 ? -14.412 6.868 33.446 1.00 87.88 92 SER A CA 1
ATOM 706 C C . SER A 1 92 ? -13.059 6.236 33.154 1.00 87.88 92 SER A C 1
ATOM 708 O O . SER A 1 92 ? -12.084 6.502 33.849 1.00 87.88 92 SER A O 1
ATOM 710 N N . ILE A 1 93 ? -13.035 5.364 32.150 1.00 90.94 93 ILE A N 1
ATOM 711 C CA . ILE A 1 93 ? -11.844 4.695 31.633 1.00 90.94 93 ILE A CA 1
ATOM 712 C C . ILE A 1 93 ? -11.881 4.833 30.104 1.00 90.94 93 ILE A C 1
ATOM 714 O O . ILE A 1 93 ? -12.394 3.941 29.413 1.00 90.94 93 ILE A O 1
ATOM 718 N N . PRO A 1 94 ? -11.354 5.946 29.563 1.00 92.06 94 PRO A N 1
ATOM 719 C CA . PRO A 1 94 ? -11.201 6.132 28.130 1.00 92.06 94 PRO A CA 1
ATOM 720 C C . PRO A 1 94 ? -10.133 5.184 27.578 1.00 92.06 94 PRO A C 1
ATOM 722 O O . PRO A 1 94 ? -8.963 5.223 27.973 1.00 92.06 94 PRO A O 1
ATOM 725 N N . PHE A 1 95 ? -10.541 4.351 26.628 1.00 93.75 95 PHE A N 1
ATOM 726 C CA . PHE A 1 95 ? -9.707 3.370 25.951 1.00 93.75 95 P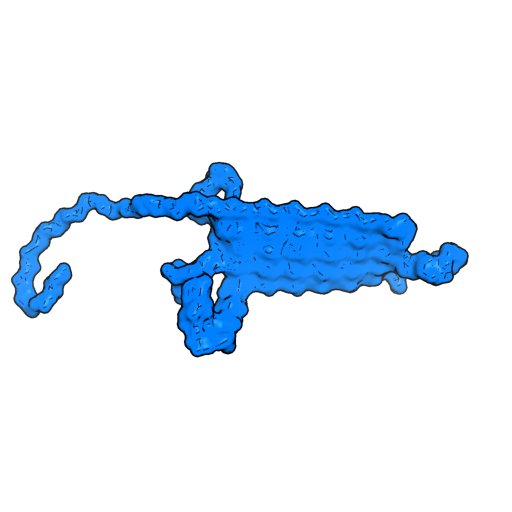HE A CA 1
ATOM 727 C C . PHE A 1 95 ? -9.682 3.632 24.450 1.00 93.75 95 PHE A C 1
ATOM 729 O O . PHE A 1 95 ? -10.722 3.790 23.810 1.00 93.75 95 PHE A O 1
ATOM 736 N N . TYR A 1 96 ? -8.487 3.623 23.874 1.00 95.31 96 TYR A N 1
ATOM 737 C CA . TYR A 1 96 ? -8.282 3.689 22.438 1.00 95.31 96 TYR A CA 1
ATOM 738 C C . TYR A 1 96 ? -7.461 2.491 21.971 1.00 95.31 96 TYR A C 1
ATOM 740 O O . TYR A 1 96 ? -6.425 2.170 22.552 1.00 95.31 96 TYR A O 1
ATOM 748 N N . ALA A 1 97 ? -7.897 1.867 20.882 1.00 96.69 97 ALA A N 1
ATOM 749 C CA . ALA A 1 97 ? -7.128 0.857 20.175 1.00 96.69 97 ALA A CA 1
ATOM 750 C C . ALA A 1 97 ? -7.209 1.095 18.672 1.00 96.69 97 ALA A C 1
ATOM 752 O O . ALA A 1 97 ? -8.274 1.400 18.143 1.00 96.69 97 ALA A O 1
ATOM 753 N N . GLY A 1 98 ? -6.095 0.918 17.976 1.00 97.19 98 GLY A N 1
ATOM 754 C CA . GLY A 1 98 ? -6.030 1.036 16.530 1.00 97.19 98 GLY A CA 1
ATOM 755 C C . GLY A 1 98 ? -5.068 0.031 15.918 1.00 97.19 98 GLY A C 1
ATOM 756 O O . GLY A 1 98 ? -4.025 -0.281 16.494 1.00 97.19 98 GLY A O 1
ATOM 757 N N . ILE A 1 99 ? -5.415 -0.458 14.736 1.00 97.88 99 ILE A N 1
ATOM 758 C CA . ILE A 1 99 ? -4.544 -1.232 13.861 1.00 97.88 99 ILE A CA 1
ATOM 759 C C . ILE A 1 99 ? -4.588 -0.623 12.465 1.00 97.88 99 ILE A C 1
ATOM 761 O O . ILE A 1 99 ? -5.645 -0.234 11.980 1.00 97.88 99 ILE A O 1
ATOM 765 N N . SER A 1 100 ? -3.426 -0.532 11.843 1.00 97.81 100 SER A N 1
ATOM 766 C CA . SER A 1 100 ? -3.236 -0.037 10.489 1.00 97.81 100 SER A CA 1
ATOM 767 C C . SER A 1 100 ? -2.233 -0.945 9.802 1.00 97.81 100 SER A C 1
ATOM 769 O O . SER A 1 100 ? -1.209 -1.300 10.394 1.00 97.81 100 SER A O 1
ATOM 771 N N . GLU A 1 101 ? -2.536 -1.361 8.585 1.00 97.94 101 GLU A N 1
ATOM 772 C CA . GLU A 1 101 ? -1.634 -2.150 7.762 1.00 97.94 101 GLU A CA 1
ATOM 773 C C . GLU A 1 101 ? -1.661 -1.611 6.341 1.00 97.94 101 GLU A C 1
ATOM 775 O O . GLU A 1 101 ? -2.724 -1.320 5.794 1.00 97.94 101 GLU A O 1
ATOM 780 N N . GLN A 1 102 ? -0.470 -1.465 5.781 1.00 97.94 102 GLN A N 1
ATOM 781 C CA . GLN A 1 102 ? -0.205 -0.865 4.491 1.00 97.94 102 GLN A CA 1
ATOM 782 C C . GLN A 1 102 ? 0.782 -1.759 3.747 1.00 97.94 102 GLN A C 1
ATOM 784 O O . GLN A 1 102 ? 1.804 -2.157 4.307 1.00 97.94 102 GLN A O 1
ATOM 789 N N . VAL A 1 103 ? 0.462 -2.051 2.491 1.00 97.94 103 VAL A N 1
ATOM 790 C CA . VAL A 1 103 ? 1.281 -2.842 1.577 1.00 97.94 103 VAL A CA 1
ATOM 791 C C . VAL A 1 103 ? 1.382 -2.091 0.257 1.00 97.94 103 VAL A C 1
ATOM 793 O O . VAL A 1 103 ? 0.356 -1.828 -0.373 1.00 97.94 103 VAL A O 1
ATOM 796 N N . ALA A 1 104 ? 2.599 -1.773 -0.170 1.00 97.50 104 ALA A N 1
ATOM 797 C CA . ALA A 1 104 ? 2.885 -1.244 -1.498 1.00 97.50 104 ALA A CA 1
ATOM 798 C C . ALA A 1 104 ? 3.769 -2.237 -2.262 1.00 97.50 104 ALA A C 1
ATOM 800 O O . ALA A 1 104 ? 4.787 -2.706 -1.757 1.00 97.50 104 ALA A O 1
ATOM 801 N N . SER A 1 105 ? 3.335 -2.625 -3.459 1.00 97.00 105 SER A N 1
ATOM 802 C CA . SER A 1 105 ? 4.036 -3.577 -4.327 1.00 97.00 105 SER A CA 1
ATOM 803 C C . SER A 1 105 ? 4.398 -2.898 -5.644 1.00 97.00 105 SER A C 1
ATOM 805 O O . SER A 1 105 ? 3.470 -2.510 -6.358 1.00 97.00 105 SER A O 1
ATOM 807 N N . PRO A 1 106 ? 5.686 -2.771 -5.996 1.00 96.12 106 PRO A N 1
ATOM 808 C CA . PRO A 1 106 ? 6.089 -2.153 -7.254 1.00 96.12 106 PRO A CA 1
ATOM 809 C C . PRO A 1 106 ? 5.667 -3.011 -8.456 1.00 96.12 106 PRO A C 1
ATOM 811 O O . PRO A 1 106 ? 5.526 -4.230 -8.344 1.00 96.12 106 PRO A O 1
ATOM 814 N N . GLU A 1 107 ? 5.462 -2.370 -9.608 1.00 94.50 107 GLU A N 1
ATOM 815 C CA . GLU A 1 107 ? 5.195 -3.045 -10.887 1.00 94.50 107 GLU A CA 1
ATOM 816 C C . GLU A 1 107 ? 6.392 -3.897 -11.333 1.00 94.50 107 GLU A C 1
ATOM 818 O O . GLU A 1 107 ? 6.225 -5.041 -11.758 1.00 94.50 107 GLU A O 1
ATOM 823 N N . TYR A 1 108 ? 7.600 -3.352 -11.182 1.00 95.12 108 TYR A N 1
ATOM 824 C CA . TYR A 1 108 ? 8.856 -3.967 -11.601 1.00 95.12 108 TYR A CA 1
ATOM 825 C C . TYR A 1 108 ? 9.651 -4.503 -10.415 1.00 95.12 108 TYR A C 1
ATOM 827 O O . TYR A 1 108 ? 9.520 -4.032 -9.282 1.00 95.12 108 TYR A O 1
ATOM 835 N N . TYR A 1 109 ? 10.486 -5.505 -10.676 1.00 94.88 109 TYR A N 1
ATOM 836 C CA . TYR A 1 109 ? 11.327 -6.109 -9.659 1.00 94.88 109 TYR A CA 1
ATOM 837 C C . TYR A 1 109 ? 12.453 -5.139 -9.251 1.00 94.88 109 TYR A C 1
ATOM 839 O O . TYR A 1 109 ? 13.256 -4.758 -10.097 1.00 94.88 109 TYR A O 1
ATOM 847 N N . PRO A 1 110 ? 12.590 -4.741 -7.970 1.00 92.62 110 PRO A N 1
ATOM 848 C CA . PRO A 1 110 ? 13.560 -3.707 -7.589 1.00 92.62 110 PRO A CA 1
ATOM 849 C C . PRO A 1 110 ? 15.032 -4.057 -7.848 1.00 92.62 110 PRO A C 1
ATOM 851 O O . PRO A 1 110 ? 15.859 -3.154 -7.956 1.00 92.62 110 PRO A O 1
ATOM 854 N N . LEU A 1 111 ? 15.371 -5.350 -7.924 1.00 90.69 111 LEU A N 1
ATOM 855 C CA . LEU A 1 111 ? 16.729 -5.802 -8.249 1.00 90.69 111 LEU A CA 1
ATOM 856 C C . LEU A 1 111 ? 16.971 -5.949 -9.759 1.00 90.69 111 LEU A C 1
ATOM 858 O O . LEU A 1 111 ? 18.128 -5.940 -10.173 1.00 90.69 111 LEU A O 1
ATOM 862 N N . ASP A 1 112 ? 15.909 -6.069 -10.557 1.00 91.62 112 ASP A N 1
ATOM 863 C CA . ASP A 1 112 ? 15.959 -6.136 -12.019 1.00 91.62 112 ASP A CA 1
ATOM 864 C C . ASP A 1 112 ? 14.769 -5.347 -12.603 1.00 91.62 112 ASP A C 1
ATOM 866 O O . ASP A 1 112 ? 13.701 -5.916 -12.859 1.00 91.62 112 ASP A O 1
ATOM 870 N N . PRO A 1 113 ? 14.908 -4.014 -12.737 1.00 87.31 113 PRO A N 1
ATOM 871 C CA . PRO A 1 113 ? 13.793 -3.120 -13.041 1.00 87.31 113 PRO A CA 1
ATOM 872 C C . PRO A 1 113 ? 13.241 -3.289 -14.461 1.00 87.31 113 PRO A C 1
ATOM 874 O O . PRO A 1 113 ? 12.198 -2.720 -14.770 1.00 87.31 113 PRO A O 1
ATOM 877 N N . ASP A 1 114 ? 13.898 -4.083 -15.308 1.00 90.31 114 ASP A N 1
ATOM 878 C CA . ASP A 1 114 ? 13.415 -4.407 -16.650 1.00 90.31 114 ASP A CA 1
ATOM 879 C C . ASP A 1 114 ? 12.379 -5.553 -16.628 1.00 90.31 114 ASP A C 1
ATOM 881 O O . ASP A 1 114 ? 11.706 -5.810 -17.630 1.00 90.31 114 ASP A O 1
ATOM 885 N N . ILE A 1 115 ? 12.221 -6.248 -15.490 1.00 93.94 115 ILE A N 1
ATOM 886 C CA . ILE A 1 115 ? 11.336 -7.409 -15.331 1.00 93.94 115 ILE A CA 1
ATOM 887 C C . ILE A 1 115 ? 10.149 -7.058 -14.419 1.00 93.94 115 ILE A C 1
ATOM 889 O O . ILE A 1 115 ? 10.354 -6.613 -13.286 1.00 93.94 115 ILE A O 1
ATOM 893 N N . PRO A 1 116 ? 8.892 -7.313 -14.838 1.00 94.75 116 PRO A N 1
ATOM 894 C CA . PRO A 1 116 ? 7.739 -7.180 -13.954 1.00 94.75 116 PRO A CA 1
ATOM 895 C C . PRO A 1 116 ? 7.860 -8.084 -12.723 1.00 94.75 116 PRO A C 1
ATOM 897 O O . PRO A 1 116 ? 8.231 -9.257 -12.832 1.00 94.75 116 PRO A O 1
ATOM 900 N N . LEU A 1 117 ? 7.485 -7.578 -11.548 1.00 95.25 117 LEU A N 1
ATOM 901 C CA . LEU A 1 117 ? 7.590 -8.324 -10.292 1.00 95.25 117 LEU A CA 1
ATOM 902 C C . LEU A 1 117 ? 6.807 -9.646 -10.344 1.00 95.25 117 LEU A C 1
ATOM 904 O O . LEU A 1 117 ? 7.271 -10.659 -9.830 1.00 95.25 117 LEU A O 1
ATOM 908 N N . GLU A 1 118 ? 5.642 -9.662 -10.994 1.00 93.81 118 GLU A N 1
ATOM 909 C CA . GLU A 1 118 ? 4.840 -10.878 -11.182 1.00 93.81 118 GLU A CA 1
ATOM 910 C C . GLU A 1 118 ? 5.605 -11.953 -11.970 1.00 93.81 118 GLU A C 1
ATOM 912 O O . GLU A 1 118 ? 5.664 -13.105 -11.546 1.00 93.81 118 GLU A O 1
ATOM 917 N N . VAL A 1 119 ? 6.305 -11.556 -13.039 1.00 95.1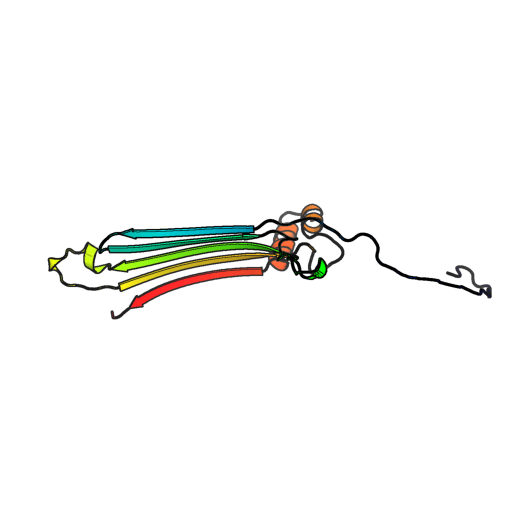9 119 VAL A N 1
ATOM 918 C CA . VAL A 1 119 ? 7.148 -12.457 -13.838 1.00 95.19 119 VAL A CA 1
ATOM 919 C C . VAL A 1 119 ? 8.306 -13.000 -13.001 1.00 95.19 119 VAL A C 1
ATOM 921 O O . VAL A 1 119 ? 8.590 -14.197 -13.058 1.00 95.19 119 VAL A O 1
ATOM 924 N N . ALA A 1 120 ? 8.959 -12.164 -12.191 1.00 93.38 120 ALA A N 1
ATOM 925 C CA . ALA A 1 120 ? 10.023 -12.616 -11.291 1.00 93.38 120 ALA A CA 1
ATOM 926 C C . ALA A 1 120 ? 9.507 -13.622 -10.241 1.00 93.38 120 ALA A C 1
ATOM 928 O O . ALA A 1 120 ? 10.172 -14.616 -9.948 1.00 93.38 120 ALA A O 1
ATOM 929 N N . LEU A 1 121 ? 8.301 -13.405 -9.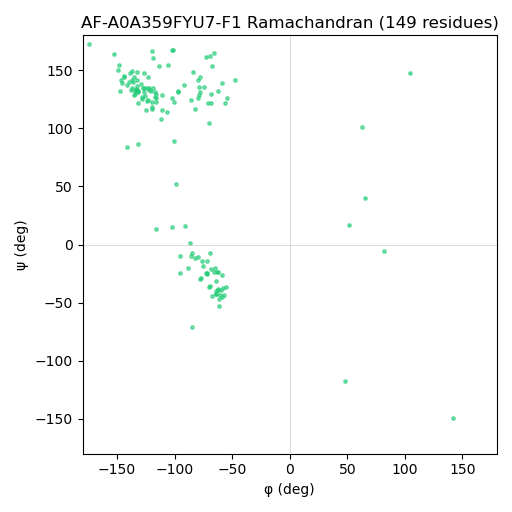705 1.00 94.19 121 LEU A N 1
ATOM 930 C CA . LEU A 1 121 ? 7.667 -14.304 -8.735 1.00 94.19 121 LEU A CA 1
ATOM 931 C C . LEU A 1 121 ? 7.244 -15.645 -9.347 1.00 94.19 121 LEU A C 1
ATOM 933 O O . LEU A 1 121 ? 7.313 -16.665 -8.658 1.00 94.19 121 LEU A O 1
ATOM 937 N N . ASP A 1 122 ? 6.800 -15.647 -10.602 1.00 95.38 122 ASP A N 1
ATOM 938 C CA . ASP A 1 122 ? 6.367 -16.854 -11.314 1.00 95.38 122 ASP A CA 1
ATOM 939 C C . ASP A 1 122 ? 7.545 -17.706 -11.801 1.00 95.38 122 ASP A C 1
ATOM 941 O O . ASP A 1 122 ? 7.436 -18.931 -11.868 1.00 95.38 122 ASP A O 1
ATOM 945 N N . ASN A 1 123 ? 8.690 -17.077 -12.082 1.00 93.75 123 ASN A N 1
ATOM 946 C CA . ASN A 1 123 ? 9.928 -17.763 -12.463 1.00 93.75 123 ASN A CA 1
ATOM 947 C C . ASN A 1 123 ? 10.793 -18.196 -11.265 1.00 93.75 123 ASN A C 1
ATOM 949 O O . ASN A 1 123 ? 11.867 -18.765 -11.464 1.00 93.75 123 ASN A O 1
ATOM 953 N N . ALA A 1 124 ? 10.349 -17.954 -10.029 1.00 93.06 124 ALA A N 1
ATOM 954 C CA . ALA A 1 124 ? 11.061 -18.401 -8.837 1.00 93.06 124 ALA A CA 1
ATOM 955 C C . ALA A 1 124 ? 11.153 -19.940 -8.794 1.00 93.06 124 ALA A C 1
ATOM 957 O O . ALA A 1 124 ? 10.154 -20.648 -8.939 1.00 93.06 124 ALA A O 1
ATOM 958 N N . GLY A 1 125 ? 12.346 -20.478 -8.531 1.00 92.62 125 GLY A N 1
ATOM 959 C CA . GLY A 1 125 ? 12.613 -21.919 -8.534 1.00 92.62 125 GLY A CA 1
ATOM 960 C C . GLY A 1 125 ? 11.999 -22.672 -7.350 1.00 92.62 125 GLY A C 1
ATOM 961 O O . GLY A 1 125 ? 11.920 -23.902 -7.361 1.00 92.62 125 GLY A O 1
ATOM 962 N N . SER A 1 126 ? 11.546 -21.961 -6.313 1.00 95.50 126 SER A N 1
ATOM 963 C CA . SER A 1 126 ? 10.845 -22.546 -5.169 1.00 95.50 126 SER A CA 1
ATOM 964 C C . SER A 1 126 ? 9.884 -21.562 -4.501 1.00 95.50 126 SER A C 1
ATOM 966 O O . SER A 1 126 ? 9.998 -20.345 -4.636 1.00 95.50 126 SER A O 1
ATOM 968 N N . LYS A 1 127 ? 8.967 -22.086 -3.679 1.00 94.44 127 LYS A N 1
ATOM 969 C CA . LYS A 1 127 ? 8.080 -21.250 -2.856 1.00 94.44 127 LYS A CA 1
ATOM 970 C C . LYS A 1 127 ? 8.858 -20.345 -1.890 1.00 94.44 127 LYS A C 1
ATOM 972 O O . LYS A 1 127 ? 8.481 -19.194 -1.715 1.00 94.44 127 LYS A O 1
ATOM 977 N N . SER A 1 128 ? 9.939 -20.853 -1.295 1.00 95.62 128 SER A N 1
ATOM 978 C CA . SER A 1 128 ? 10.769 -20.070 -0.370 1.00 95.62 128 SER A CA 1
ATOM 979 C C . SER A 1 128 ? 11.434 -18.888 -1.071 1.00 95.62 128 SER A C 1
ATOM 981 O O . SER A 1 128 ? 11.508 -17.803 -0.509 1.00 95.62 128 SER A O 1
ATOM 983 N N . GLU A 1 129 ? 11.904 -19.097 -2.299 1.00 93.00 129 GLU A N 1
AT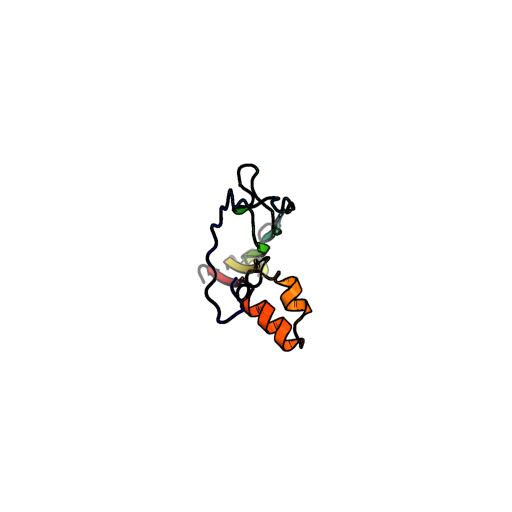OM 984 C CA . GLU A 1 129 ? 12.500 -18.042 -3.117 1.00 93.00 129 GLU A CA 1
ATOM 985 C C . GLU A 1 129 ? 11.452 -17.006 -3.526 1.00 93.00 129 GLU A C 1
ATOM 987 O O . GLU A 1 129 ? 11.670 -15.811 -3.358 1.00 93.00 129 GLU A O 1
ATOM 992 N N . ARG A 1 130 ? 10.267 -17.453 -3.955 1.00 94.12 130 ARG A N 1
ATOM 993 C CA . ARG A 1 130 ? 9.141 -16.569 -4.285 1.00 94.12 130 ARG A CA 1
ATOM 994 C C . ARG A 1 130 ? 8.733 -15.679 -3.111 1.00 94.12 130 ARG A C 1
ATOM 996 O O . ARG A 1 130 ? 8.456 -14.497 -3.298 1.00 94.12 130 ARG A O 1
ATOM 1003 N N . ASP A 1 131 ? 8.664 -16.244 -1.910 1.00 94.50 131 ASP A N 1
ATOM 1004 C CA . ASP A 1 131 ? 8.290 -15.491 -0.712 1.00 94.50 131 ASP A CA 1
ATOM 1005 C C . ASP A 1 131 ? 9.401 -14.504 -0.312 1.00 94.50 131 ASP A C 1
ATOM 1007 O O . ASP A 1 131 ? 9.089 -13.360 0.013 1.00 94.50 131 ASP A O 1
ATOM 1011 N N . SER A 1 132 ? 10.675 -14.882 -0.472 1.00 94.19 132 SER A N 1
ATOM 1012 C CA . SER A 1 132 ? 11.820 -13.976 -0.299 1.00 94.19 132 SER A CA 1
ATOM 1013 C C . SER A 1 132 ? 11.793 -12.807 -1.290 1.00 94.19 132 SER A C 1
ATOM 1015 O O . SER A 1 132 ? 11.963 -11.661 -0.886 1.00 94.19 132 SER A O 1
ATOM 1017 N N . ILE A 1 133 ? 11.558 -13.072 -2.581 1.00 93.38 133 ILE A N 1
ATOM 1018 C CA . ILE A 1 133 ? 11.452 -12.034 -3.620 1.00 93.38 133 ILE A CA 1
ATOM 1019 C C . ILE A 1 133 ? 10.322 -11.064 -3.275 1.00 93.38 133 ILE A C 1
ATOM 1021 O O . ILE A 1 133 ? 10.510 -9.850 -3.352 1.00 93.38 133 ILE A O 1
ATOM 1025 N N . ARG A 1 134 ? 9.160 -11.586 -2.860 1.00 93.50 134 ARG A N 1
ATOM 1026 C CA . ARG A 1 134 ? 8.016 -10.759 -2.468 1.00 93.50 134 ARG A CA 1
ATOM 1027 C C . ARG A 1 134 ? 8.355 -9.864 -1.280 1.00 93.50 134 ARG A C 1
ATOM 1029 O O . ARG A 1 134 ? 8.145 -8.661 -1.368 1.00 93.50 134 ARG A O 1
ATOM 1036 N N . GLU A 1 135 ? 8.863 -10.441 -0.196 1.00 93.06 135 GLU A N 1
ATOM 1037 C CA . GLU A 1 135 ? 9.159 -9.708 1.039 1.00 93.06 135 GLU A CA 1
ATOM 1038 C C . GLU A 1 135 ? 10.218 -8.623 0.822 1.00 93.06 135 GLU A C 1
ATOM 1040 O O . GLU A 1 135 ? 10.078 -7.519 1.334 1.00 93.06 135 GLU A O 1
ATOM 1045 N N . MET A 1 136 ? 11.237 -8.900 0.005 1.00 93.06 136 MET A N 1
ATOM 1046 C CA . MET A 1 136 ? 12.274 -7.919 -0.323 1.00 93.06 136 MET A CA 1
ATOM 1047 C C . MET A 1 136 ? 11.791 -6.801 -1.253 1.00 93.06 136 MET A C 1
ATOM 1049 O O . MET A 1 136 ? 12.406 -5.737 -1.284 1.00 93.06 136 MET A O 1
ATOM 1053 N N . SER A 1 137 ? 10.742 -7.048 -2.041 1.00 94.94 137 SER A N 1
ATOM 1054 C CA . SER A 1 137 ? 10.259 -6.090 -3.043 1.00 94.94 137 SER A CA 1
ATOM 1055 C C . SER A 1 137 ? 9.123 -5.205 -2.538 1.00 94.94 137 SER A C 1
ATOM 1057 O O . SER A 1 137 ? 8.909 -4.130 -3.088 1.00 94.94 137 SER A O 1
ATOM 1059 N N . GLN A 1 138 ? 8.362 -5.659 -1.541 1.00 95.31 138 GLN A N 1
ATOM 1060 C CA . GLN A 1 138 ? 7.192 -4.948 -1.028 1.00 95.31 138 GLN A CA 1
ATOM 1061 C C . GLN A 1 138 ? 7.557 -4.022 0.134 1.00 95.31 138 GLN A C 1
ATOM 1063 O O . GLN A 1 138 ? 8.261 -4.424 1.058 1.00 95.31 138 GLN A O 1
ATOM 1068 N N . ASP A 1 139 ? 6.996 -2.812 0.142 1.00 96.25 139 ASP A N 1
ATOM 1069 C CA . ASP A 1 139 ? 6.957 -1.992 1.354 1.00 96.25 139 ASP A CA 1
ATOM 1070 C C . ASP A 1 139 ? 5.769 -2.447 2.207 1.00 96.25 139 ASP A C 1
ATOM 1072 O O . ASP A 1 139 ? 4.606 -2.373 1.793 1.00 96.25 139 ASP A O 1
ATOM 1076 N N . TYR A 1 140 ? 6.077 -2.957 3.396 1.00 96.69 140 TYR A N 1
ATOM 1077 C CA . TYR A 1 140 ? 5.105 -3.434 4.363 1.00 96.69 140 TYR A CA 1
ATOM 1078 C C . TYR A 1 140 ? 5.214 -2.640 5.661 1.00 96.69 14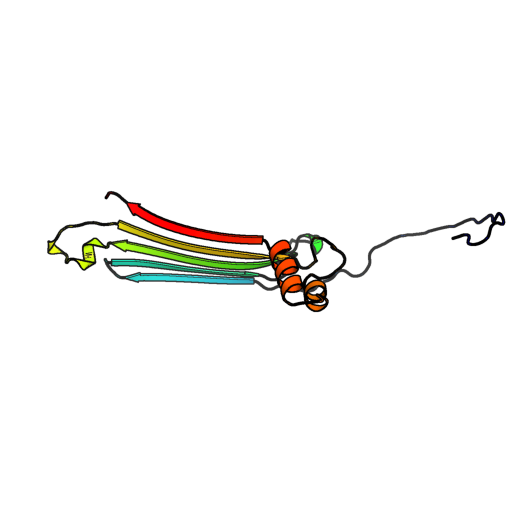0 TYR A C 1
ATOM 1080 O O . TYR A 1 140 ? 6.202 -2.728 6.393 1.00 96.69 140 TYR A O 1
ATOM 1088 N N . THR A 1 141 ? 4.146 -1.927 6.011 1.00 97.56 141 THR A N 1
ATOM 1089 C CA . THR A 1 141 ? 4.055 -1.196 7.274 1.00 97.56 141 THR A CA 1
ATOM 1090 C C . THR A 1 141 ? 2.840 -1.656 8.066 1.00 97.56 141 THR A C 1
ATOM 1092 O O . THR A 1 141 ? 1.703 -1.553 7.614 1.00 97.56 141 THR A O 1
ATOM 1095 N N . LYS A 1 142 ? 3.065 -2.094 9.309 1.00 97.19 142 LYS A N 1
ATOM 1096 C CA . LYS A 1 142 ? 2.002 -2.462 10.253 1.00 97.19 142 LYS A CA 1
ATOM 1097 C C . LYS A 1 142 ? 2.136 -1.661 11.539 1.00 97.19 142 LYS A C 1
ATOM 1099 O O . LYS A 1 142 ? 3.162 -1.717 12.213 1.00 97.19 142 LYS A O 1
ATOM 1104 N N . ARG A 1 143 ? 1.081 -0.945 11.920 1.00 97.06 143 ARG A N 1
ATOM 1105 C CA . ARG A 1 143 ? 1.024 -0.138 13.145 1.00 97.06 143 ARG A CA 1
ATOM 1106 C C . ARG A 1 143 ? -0.086 -0.655 14.040 1.00 97.06 143 ARG A C 1
ATOM 1108 O O . ARG A 1 143 ? -1.201 -0.906 13.594 1.00 97.06 143 ARG A O 1
ATOM 1115 N N . LYS A 1 144 ? 0.221 -0.798 15.323 1.00 96.88 144 LYS A N 1
ATOM 1116 C CA . LYS A 1 144 ? -0.751 -1.110 16.370 1.00 96.88 144 LYS A CA 1
ATOM 1117 C C . LYS A 1 144 ? -0.596 -0.075 17.469 1.00 96.88 144 LYS A C 1
ATOM 1119 O O . LYS A 1 144 ? 0.523 0.239 17.860 1.00 96.88 144 LYS A O 1
ATOM 1124 N N . SER A 1 145 ? -1.707 0.457 17.947 1.00 93.81 145 SER A N 1
ATOM 1125 C CA . SER A 1 145 ? -1.734 1.448 19.014 1.00 93.81 145 SER A CA 1
ATOM 1126 C C . SER A 1 145 ? -2.776 1.042 20.036 1.00 93.81 145 SER A C 1
ATOM 1128 O O . SER A 1 145 ? -3.887 0.666 19.673 1.00 93.81 145 SER A O 1
ATOM 1130 N N . ILE A 1 146 ? -2.404 1.093 21.308 1.00 93.88 146 ILE A N 1
ATOM 1131 C CA . ILE A 1 146 ? -3.300 0.892 22.440 1.00 93.88 146 ILE A CA 1
ATOM 1132 C C . ILE A 1 146 ? -2.980 2.006 23.429 1.00 93.88 146 ILE A C 1
ATOM 1134 O O . ILE A 1 146 ? -1.810 2.226 23.741 1.00 93.88 146 ILE A O 1
ATOM 1138 N N . ASN A 1 147 ? -3.998 2.725 23.888 1.00 92.25 147 ASN A N 1
ATOM 1139 C CA . ASN A 1 147 ? -3.836 3.843 24.804 1.00 92.25 147 ASN A CA 1
ATOM 1140 C C . ASN A 1 147 ? -4.971 3.872 25.838 1.00 92.25 147 ASN A C 1
ATOM 1142 O O . ASN A 1 147 ? -6.141 3.703 25.493 1.00 92.25 147 ASN A O 1
ATOM 1146 N N . PHE A 1 148 ? -4.605 4.127 27.091 1.00 89.88 148 PHE A N 1
ATOM 1147 C CA . PHE A 1 148 ? -5.515 4.422 28.190 1.00 89.88 148 PHE A CA 1
ATOM 1148 C C . PHE A 1 148 ? -5.225 5.843 28.653 1.00 89.88 148 PHE A C 1
ATOM 1150 O O . PHE A 1 148 ? -4.092 6.165 29.010 1.00 89.88 148 PHE A O 1
ATOM 1157 N N . THR A 1 149 ? -6.235 6.707 28.624 1.00 81.38 149 THR A N 1
ATOM 1158 C CA . THR A 1 149 ? -6.053 8.099 29.049 1.00 81.38 149 THR A CA 1
ATOM 1159 C C . THR A 1 149 ? -6.509 8.246 30.492 1.00 81.38 149 THR A C 1
ATOM 1161 O O . THR A 1 149 ? -7.628 7.860 30.810 1.00 81.38 149 THR A O 1
ATOM 1164 N N . ASN A 1 150 ? -5.674 8.867 31.330 1.00 62.22 150 ASN A N 1
ATOM 1165 C CA . ASN A 1 150 ? -6.050 9.304 32.679 1.00 62.22 150 ASN A CA 1
ATOM 1166 C C . ASN A 1 150 ? -6.384 8.164 33.669 1.00 62.22 150 ASN A C 1
ATOM 1168 O O . ASN A 1 150 ? -7.343 8.276 34.432 1.00 62.22 150 ASN A O 1
ATOM 1172 N N . VAL A 1 151 ? -5.605 7.077 33.621 1.00 58.19 151 VAL A N 1
ATOM 1173 C CA . VAL A 1 151 ? -5.634 5.982 34.613 1.00 58.19 151 VAL A CA 1
ATOM 1174 C C . VAL A 1 151 ? -4.923 6.370 35.901 1.00 58.19 151 VAL A C 1
ATOM 1176 O O . VAL A 1 151 ? -3.868 7.037 35.800 1.00 58.19 151 VAL A O 1
#

pLDDT: mean 91.58, std 6.59, range [58.19, 98.19]

Solvent-accessible surface area (backbone atoms only — not comparable to full-atom values): 8885 Å² total; per-residue (Å²): 134,89,90,65,95,69,92,77,90,83,86,85,86,80,90,83,89,77,94,75,85,78,82,78,65,75,36,52,72,50,79,49,78,48,76,48,75,52,78,86,42,31,38,41,38,39,40,36,40,39,34,32,42,38,25,66,62,93,88,50,53,80,88,70,24,35,60,32,34,37,42,34,43,36,41,38,37,40,35,34,59,25,58,78,77,34,80,87,69,75,51,79,38,46,36,38,41,34,43,36,40,37,40,37,37,48,53,38,25,83,92,46,69,90,39,46,31,68,59,57,47,72,67,37,94,40,72,70,51,26,50,49,54,48,61,75,51,36,52,75,49,76,48,77,48,74,49,71,58,87,124

Mean predicted aligned error: 7.3 Å

Foldseek 3Di:
DDPDPDDDDDDDDDDDDDDDDDDQDAKDKDKDKDKDAPDQFWIKIKIKIWIAFRYDDPPDDSVRTDQKTKIKIKIKTWGFVVPVVPVVVVDGKIKIKMKMKMKIAGQAQPVGRVHGLVRVLVPQPDPVRSVVSRVVRMDIDIDIDIDIPDD